Protein AF-A0A1Y5YYK0-F1 (afdb_monomer)

Radius of gyration: 17.33 Å; Cα contacts (8 Å, |Δi|>4): 80; chains: 1; bounding box: 38×23×50 Å

Foldseek 3Di:
DPLVVVLLVLLVVQCVVQVNLVDPPQVVDPPHPVVVVCVVSVHDPVSSVVSNVVSVAQDVVQCVVDDPPQLSNVCSRVVNDCVVCVPPDSVRSVVVVVVVVVVVPD

Structure (mmCIF, N/CA/C/O backbone):
data_AF-A0A1Y5YYK0-F1
#
_entry.id   AF-A0A1Y5YYK0-F1
#
loop_
_atom_site.group_PDB
_atom_site.id
_atom_site.type_symbol
_atom_site.label_atom_id
_atom_site.label_alt_id
_atom_site.label_comp_id
_atom_site.label_asym_id
_atom_site.label_entity_id
_atom_site.label_seq_id
_atom_site.pdbx_PDB_ins_code
_atom_site.Cartn_x
_atom_site.Cartn_y
_atom_site.Cartn_z
_atom_site.occupancy
_atom_site.B_iso_or_equiv
_atom_site.auth_seq_id
_atom_site.auth_comp_id
_atom_site.auth_asym_id
_atom_site.auth_atom_id
_atom_site.pdbx_PDB_model_num
ATOM 1 N N . MET A 1 1 ? 0.882 -2.320 -28.116 1.00 67.44 1 MET A N 1
ATOM 2 C CA . MET A 1 1 ? 1.008 -2.724 -26.698 1.00 67.44 1 MET A CA 1
ATOM 3 C C . MET A 1 1 ? 0.401 -1.632 -25.827 1.00 67.44 1 MET A C 1
ATOM 5 O O . MET A 1 1 ? 0.603 -0.468 -26.143 1.00 67.44 1 MET A O 1
ATOM 9 N N . ASN A 1 2 ? -0.383 -1.965 -24.796 1.00 85.50 2 ASN A N 1
ATOM 10 C CA . ASN A 1 2 ? -0.896 -0.959 -23.857 1.00 85.50 2 ASN A CA 1
ATOM 11 C C . ASN A 1 2 ? 0.123 -0.785 -22.726 1.00 85.50 2 ASN A C 1
ATOM 13 O O . ASN A 1 2 ? 0.148 -1.586 -21.795 1.00 85.50 2 ASN A O 1
ATOM 17 N N . ARG A 1 3 ? 0.963 0.243 -22.846 1.00 84.56 3 ARG A N 1
ATOM 18 C CA . ARG A 1 3 ? 2.093 0.512 -21.949 1.00 84.56 3 ARG A CA 1
ATOM 19 C C . ARG A 1 3 ? 1.678 0.624 -20.480 1.00 84.56 3 ARG A C 1
ATOM 21 O O . ARG A 1 3 ? 2.259 -0.042 -19.636 1.00 84.56 3 ARG A O 1
ATOM 28 N N . ALA A 1 4 ? 0.599 1.353 -20.192 1.00 82.94 4 ALA A N 1
ATOM 29 C CA . ALA A 1 4 ? 0.080 1.504 -18.831 1.00 82.94 4 ALA A CA 1
ATOM 30 C C . ALA A 1 4 ? -0.330 0.159 -18.207 1.00 82.94 4 ALA A C 1
ATOM 32 O O . ALA A 1 4 ? -0.033 -0.114 -17.047 1.00 82.94 4 ALA A O 1
ATOM 33 N N . LYS A 1 5 ? -0.975 -0.714 -18.991 1.00 86.06 5 LYS A N 1
ATOM 34 C CA . LYS A 1 5 ? -1.366 -2.049 -18.520 1.00 86.06 5 LYS A CA 1
ATOM 35 C C . LYS A 1 5 ? -0.156 -2.961 -18.291 1.00 86.06 5 LYS A C 1
ATOM 37 O O . LYS A 1 5 ? -0.183 -3.775 -17.376 1.00 86.06 5 LYS A O 1
ATOM 42 N N . VAL A 1 6 ? 0.889 -2.828 -19.107 1.00 87.19 6 VAL A N 1
ATOM 43 C CA . VAL A 1 6 ? 2.155 -3.559 -18.934 1.00 87.19 6 VAL A CA 1
ATOM 44 C C . VAL A 1 6 ? 2.856 -3.119 -17.649 1.00 87.19 6 VAL A C 1
ATOM 46 O O . VAL A 1 6 ? 3.174 -3.973 -16.829 1.00 87.19 6 VAL A O 1
ATOM 49 N N . ILE A 1 7 ? 2.983 -1.808 -17.420 1.00 88.06 7 ILE A N 1
ATOM 50 C CA . ILE A 1 7 ? 3.563 -1.244 -16.190 1.00 88.06 7 ILE A CA 1
ATOM 51 C C . ILE A 1 7 ? 2.828 -1.763 -14.948 1.00 88.06 7 ILE A C 1
ATOM 53 O O . ILE A 1 7 ? 3.464 -2.240 -14.015 1.00 88.06 7 ILE A O 1
ATOM 57 N N . GLN A 1 8 ? 1.490 -1.756 -14.955 1.00 84.56 8 GLN A N 1
ATOM 58 C CA . GLN A 1 8 ? 0.691 -2.283 -13.840 1.00 84.56 8 GLN A CA 1
ATOM 59 C C . GLN A 1 8 ? 0.934 -3.772 -13.566 1.00 84.56 8 GLN A C 1
ATOM 61 O O . GLN A 1 8 ? 0.985 -4.181 -12.408 1.00 84.56 8 GLN A O 1
ATOM 66 N N . LEU A 1 9 ? 1.060 -4.591 -14.613 1.00 87.81 9 LEU A N 1
ATOM 67 C CA . LEU A 1 9 ? 1.303 -6.026 -14.460 1.00 87.81 9 LEU A CA 1
ATOM 68 C C . LEU A 1 9 ? 2.704 -6.302 -13.911 1.00 87.81 9 LEU A C 1
ATOM 70 O O . LEU A 1 9 ? 2.836 -7.114 -13.000 1.00 87.81 9 LEU A O 1
ATOM 74 N N . ILE A 1 10 ? 3.722 -5.605 -14.420 1.00 88.19 10 ILE A N 1
ATOM 75 C CA . ILE A 1 10 ? 5.096 -5.726 -13.921 1.00 88.19 10 ILE A CA 1
ATOM 76 C C . ILE A 1 10 ? 5.156 -5.281 -12.458 1.00 88.19 10 ILE A C 1
ATOM 78 O O . ILE A 1 10 ? 5.645 -6.027 -11.616 1.00 88.19 10 ILE A O 1
ATOM 82 N N . ALA A 1 11 ? 4.584 -4.119 -12.134 1.00 85.81 11 ALA A N 1
ATOM 83 C CA . ALA A 1 11 ? 4.552 -3.600 -10.771 1.00 85.81 11 ALA A CA 1
ATOM 84 C C . ALA A 1 11 ? 3.852 -4.557 -9.795 1.00 85.81 11 ALA A C 1
ATOM 86 O O . ALA A 1 11 ? 4.326 -4.757 -8.681 1.00 85.81 11 ALA A O 1
ATOM 87 N N . LYS A 1 12 ? 2.763 -5.207 -10.223 1.00 83.44 12 LYS A N 1
ATOM 88 C CA . LYS A 1 12 ? 2.083 -6.223 -9.414 1.00 83.44 12 LYS A CA 1
ATOM 89 C C . LYS A 1 12 ? 2.974 -7.438 -9.143 1.00 83.44 12 LYS A C 1
ATOM 91 O O . LYS A 1 12 ? 3.046 -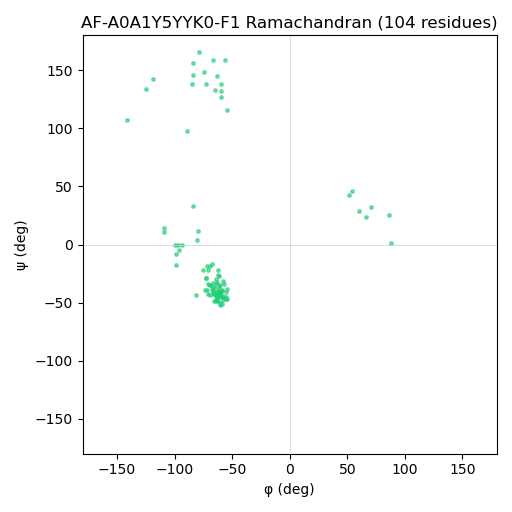7.881 -8.006 1.00 83.44 12 LYS A O 1
ATOM 96 N N . VAL A 1 13 ? 3.667 -7.951 -10.161 1.00 85.12 13 VAL A N 1
ATOM 97 C CA . VAL A 1 13 ? 4.595 -9.086 -10.003 1.00 85.12 13 VAL A CA 1
ATOM 98 C C . VAL A 1 13 ? 5.748 -8.727 -9.067 1.00 85.12 13 VAL A C 1
ATOM 100 O O . VAL A 1 13 ? 6.097 -9.529 -8.207 1.00 85.12 13 VAL A O 1
ATOM 103 N N . VAL A 1 14 ? 6.305 -7.520 -9.199 1.00 83.12 14 VAL A N 1
ATOM 104 C CA . VAL A 1 14 ? 7.346 -7.002 -8.300 1.00 83.12 14 VAL A CA 1
ATOM 105 C C . VAL A 1 14 ? 6.835 -6.930 -6.863 1.00 83.12 14 VAL A C 1
ATOM 107 O O . VAL A 1 14 ? 7.475 -7.462 -5.964 1.00 83.12 14 VAL A O 1
ATOM 110 N N . PHE A 1 15 ? 5.663 -6.332 -6.649 1.00 79.25 15 PHE A N 1
ATOM 111 C CA . PHE A 1 15 ? 5.035 -6.225 -5.333 1.00 79.25 15 PHE A CA 1
ATOM 112 C C . PHE A 1 15 ? 4.795 -7.601 -4.687 1.00 79.25 15 PHE A C 1
ATOM 114 O O . PHE A 1 15 ? 5.164 -7.818 -3.530 1.00 79.25 15 PHE A O 1
ATOM 121 N N . ASP A 1 16 ? 4.231 -8.543 -5.450 1.00 76.44 16 ASP A N 1
ATOM 122 C CA . ASP A 1 16 ? 3.943 -9.905 -4.992 1.00 76.44 16 ASP A CA 1
ATOM 123 C C . ASP A 1 16 ? 5.244 -10.676 -4.668 1.00 76.44 16 ASP A C 1
ATOM 125 O O . ASP A 1 16 ? 5.295 -11.419 -3.687 1.00 76.44 16 ASP A O 1
ATOM 129 N N . ALA A 1 17 ? 6.313 -10.480 -5.453 1.00 75.94 17 ALA A N 1
ATOM 130 C CA . ALA A 1 17 ? 7.625 -11.096 -5.230 1.00 75.94 17 ALA A CA 1
ATOM 131 C C . ALA A 1 17 ? 8.393 -10.487 -4.040 1.00 75.94 17 ALA A C 1
ATOM 133 O O . ALA A 1 17 ? 9.174 -11.181 -3.391 1.00 75.94 17 ALA A O 1
ATOM 134 N N . SER A 1 18 ? 8.158 -9.213 -3.725 1.00 71.12 18 SER A N 1
ATOM 135 C CA . SER A 1 18 ? 8.851 -8.448 -2.678 1.00 71.12 18 SER A CA 1
ATOM 136 C C . SER A 1 18 ? 8.275 -8.630 -1.262 1.00 71.12 18 SER A C 1
ATOM 138 O O . SER A 1 18 ? 8.295 -7.694 -0.461 1.00 71.12 18 SER A O 1
ATOM 140 N N . GLU A 1 19 ? 7.758 -9.820 -0.935 1.00 66.25 19 GLU A N 1
ATOM 141 C CA . GLU A 1 19 ? 7.056 -10.135 0.329 1.00 66.25 19 GLU A CA 1
ATOM 142 C C . GLU A 1 19 ? 5.917 -9.147 0.666 1.00 66.25 19 GLU A C 1
ATOM 144 O O . GLU A 1 19 ? 5.770 -8.704 1.808 1.00 66.25 19 GLU A O 1
ATOM 149 N N . GLY A 1 20 ? 5.110 -8.763 -0.330 1.00 56.69 20 GLY A N 1
ATOM 150 C CA . GLY A 1 20 ? 4.056 -7.757 -0.139 1.00 56.69 20 GLY A CA 1
ATOM 151 C C . GLY A 1 20 ? 4.617 -6.348 0.063 1.00 56.69 20 GLY A C 1
ATOM 152 O O . GLY A 1 20 ? 4.064 -5.559 0.823 1.00 56.69 20 GLY A O 1
ATOM 153 N N . GLY A 1 21 ? 5.752 -6.072 -0.581 1.00 58.41 21 GLY A N 1
ATOM 154 C CA . GLY A 1 21 ? 6.359 -4.754 -0.663 1.00 58.41 21 GLY A CA 1
ATOM 155 C C . GLY A 1 21 ? 7.281 -4.342 0.484 1.00 58.41 21 GLY A C 1
ATOM 156 O O . GLY A 1 21 ? 7.472 -3.147 0.725 1.00 58.41 21 GLY A O 1
ATOM 157 N N . LYS A 1 22 ? 7.876 -5.325 1.168 1.00 57.59 22 LYS A N 1
ATOM 158 C CA . LYS A 1 22 ? 8.789 -5.124 2.305 1.00 57.59 22 LYS A CA 1
ATOM 159 C C . LYS A 1 22 ? 10.270 -5.217 1.936 1.00 57.59 22 LYS A C 1
ATOM 161 O O . LYS A 1 22 ? 11.106 -4.735 2.695 1.00 57.59 22 LYS A O 1
ATOM 166 N N . ASN A 1 23 ? 10.612 -5.797 0.783 1.00 66.00 23 ASN A N 1
ATOM 167 C CA . ASN A 1 23 ? 12.000 -5.878 0.326 1.00 66.00 23 ASN A CA 1
ATOM 168 C C . ASN A 1 23 ? 12.140 -5.669 -1.191 1.00 66.00 23 ASN A C 1
ATOM 170 O O . ASN A 1 23 ? 11.828 -6.552 -1.991 1.00 66.00 23 ASN A O 1
ATOM 174 N N . TYR A 1 24 ? 12.667 -4.505 -1.578 1.00 71.44 24 TYR A N 1
ATOM 175 C CA . TYR A 1 24 ? 12.960 -4.137 -2.970 1.00 71.44 24 TYR A CA 1
ATOM 176 C C . TYR A 1 24 ? 14.459 -4.077 -3.280 1.00 71.44 24 TYR A C 1
ATOM 178 O O . TYR A 1 24 ? 14.841 -3.589 -4.339 1.00 71.44 24 TYR A O 1
ATOM 186 N N . GLY A 1 25 ? 15.327 -4.555 -2.379 1.00 70.88 25 GLY A N 1
ATOM 187 C CA . GLY A 1 25 ? 16.782 -4.430 -2.539 1.00 70.88 25 GLY A CA 1
ATOM 188 C C . GLY A 1 25 ? 17.305 -5.046 -3.840 1.00 70.88 25 GLY A C 1
ATOM 189 O O . GLY A 1 25 ? 18.196 -4.483 -4.470 1.00 70.88 25 GLY A O 1
ATOM 190 N N . TRP A 1 26 ? 16.667 -6.130 -4.288 1.00 76.12 26 TRP A N 1
ATOM 191 C CA . TRP A 1 26 ? 16.980 -6.824 -5.537 1.00 76.12 26 TRP A CA 1
ATOM 192 C C . TRP A 1 26 ? 16.771 -5.957 -6.792 1.00 76.12 26 TRP A C 1
ATOM 194 O O . TRP A 1 26 ? 17.429 -6.176 -7.803 1.00 76.12 26 TRP A O 1
ATOM 204 N N . MET A 1 27 ? 15.883 -4.954 -6.744 1.00 74.06 27 MET A N 1
ATOM 205 C CA . MET A 1 27 ? 15.634 -4.044 -7.873 1.00 74.06 27 MET A CA 1
ATOM 206 C C . MET A 1 27 ? 16.788 -3.064 -8.106 1.00 74.06 27 MET A C 1
ATOM 208 O O . MET A 1 27 ? 16.875 -2.455 -9.166 1.00 74.06 27 MET A O 1
ATOM 212 N N . CYS A 1 28 ? 17.652 -2.882 -7.107 1.00 71.81 28 CYS A N 1
ATOM 213 C CA . CYS A 1 28 ? 18.829 -2.023 -7.189 1.00 71.81 28 CYS A CA 1
ATOM 214 C C . CYS A 1 28 ? 20.103 -2.818 -7.511 1.00 71.81 28 CYS A C 1
ATOM 216 O O . CYS A 1 28 ? 21.185 -2.231 -7.575 1.00 71.81 28 CYS A O 1
ATOM 218 N N . GLU A 1 29 ? 20.003 -4.142 -7.665 1.00 78.81 29 GLU A N 1
ATOM 219 C CA . GLU A 1 29 ? 21.139 -4.971 -8.049 1.00 78.81 29 GLU A CA 1
ATOM 220 C C . GLU A 1 29 ? 21.480 -4.740 -9.529 1.00 78.81 29 GLU A C 1
ATOM 222 O O . GLU A 1 29 ? 20.572 -4.634 -10.362 1.00 78.81 29 GLU A O 1
ATOM 227 N N . PRO A 1 30 ? 22.775 -4.641 -9.876 1.00 74.62 30 PRO A N 1
ATOM 228 C CA . PRO A 1 30 ? 23.192 -4.533 -11.267 1.00 74.62 30 PRO A CA 1
ATOM 229 C C . PRO A 1 30 ? 22.806 -5.797 -12.043 1.00 74.62 30 PRO A C 1
ATOM 231 O O . PRO A 1 30 ? 22.861 -6.901 -11.501 1.00 74.62 30 PRO A O 1
ATOM 234 N N . ASP A 1 31 ? 22.447 -5.624 -13.316 1.00 75.81 31 ASP A N 1
ATOM 235 C CA . ASP A 1 31 ? 22.042 -6.698 -14.234 1.00 75.81 31 ASP A CA 1
ATOM 236 C C . ASP A 1 31 ? 20.805 -7.488 -13.762 1.00 75.81 31 ASP A C 1
ATOM 238 O O . ASP A 1 31 ? 20.634 -8.674 -14.075 1.00 75.81 31 ASP A O 1
ATOM 242 N N . ASN A 1 32 ? 19.914 -6.841 -13.006 1.00 77.69 32 ASN A N 1
ATOM 243 C CA . ASN A 1 32 ? 18.675 -7.474 -12.576 1.00 77.69 32 ASN A CA 1
ATOM 244 C C . ASN A 1 32 ? 17.748 -7.753 -13.783 1.00 77.69 32 ASN A C 1
ATOM 246 O O . ASN A 1 32 ? 17.840 -7.160 -14.860 1.00 77.69 32 ASN A O 1
ATOM 250 N N . SER A 1 33 ? 16.811 -8.689 -13.610 1.00 81.25 33 SER A N 1
ATOM 251 C CA . SER A 1 33 ? 15.885 -9.073 -14.689 1.00 81.25 33 SER A CA 1
ATOM 252 C C . SER A 1 33 ? 14.893 -7.968 -15.079 1.00 81.25 33 SER A C 1
ATOM 254 O O . SER A 1 33 ? 14.283 -8.063 -16.142 1.00 81.25 33 SER A O 1
ATOM 256 N N . LEU A 1 34 ? 14.718 -6.942 -14.242 1.00 82.56 34 LEU A N 1
ATOM 257 C CA . LEU A 1 34 ? 13.848 -5.799 -14.507 1.00 82.56 34 LEU A CA 1
ATOM 258 C C . LEU A 1 34 ? 14.461 -4.860 -15.552 1.00 82.56 34 LEU A C 1
ATOM 260 O O . LEU A 1 34 ? 13.729 -4.401 -16.420 1.00 82.56 34 LEU A O 1
ATOM 264 N N . ASP A 1 35 ? 15.780 -4.642 -15.514 1.00 81.00 35 ASP A N 1
ATOM 265 C CA . ASP A 1 35 ? 16.502 -3.782 -16.464 1.00 81.00 35 ASP A CA 1
ATOM 266 C C . ASP A 1 35 ? 16.316 -4.285 -17.902 1.00 81.00 35 ASP A C 1
ATOM 268 O O . ASP A 1 35 ? 15.845 -3.556 -18.776 1.00 81.00 35 ASP A O 1
ATOM 272 N N . ASN A 1 36 ? 16.580 -5.578 -18.120 1.00 82.44 36 ASN A N 1
ATOM 273 C CA . ASN A 1 36 ? 16.399 -6.228 -19.422 1.00 82.44 36 ASN A CA 1
ATOM 274 C C . ASN A 1 36 ? 14.934 -6.170 -19.890 1.00 82.44 36 ASN A C 1
ATOM 276 O O . ASN A 1 36 ? 14.649 -5.915 -21.059 1.00 82.44 36 ASN A O 1
ATOM 280 N N . LEU A 1 37 ? 13.990 -6.382 -18.967 1.00 82.81 37 LEU A N 1
ATOM 281 C CA . LEU A 1 37 ? 12.558 -6.328 -19.260 1.00 82.81 37 LEU A CA 1
ATOM 282 C C . LEU A 1 37 ? 12.098 -4.904 -19.619 1.00 82.81 37 LEU A C 1
ATOM 284 O O . LEU A 1 37 ? 11.252 -4.734 -20.497 1.00 82.81 37 LEU A O 1
ATOM 288 N N . GLY A 1 38 ? 12.644 -3.889 -18.946 1.00 83.69 38 GLY A N 1
ATOM 289 C CA . GLY A 1 38 ? 12.379 -2.478 -19.212 1.00 83.69 38 GLY A CA 1
ATOM 290 C C . GLY A 1 38 ? 12.861 -2.056 -20.598 1.00 83.69 38 GLY A C 1
ATOM 291 O O . GLY A 1 38 ? 12.105 -1.422 -21.337 1.00 83.69 38 GLY A O 1
ATOM 292 N N . GLU A 1 39 ? 14.065 -2.481 -20.992 1.00 83.81 39 GLU A N 1
ATOM 293 C CA . GLU A 1 39 ? 14.609 -2.241 -22.335 1.00 83.81 39 GLU A CA 1
ATOM 294 C C . GLU A 1 39 ? 13.773 -2.912 -23.435 1.00 83.81 39 GLU A C 1
ATOM 296 O O . GLU A 1 39 ? 13.423 -2.264 -24.423 1.00 83.81 39 GLU A O 1
ATOM 301 N N . GLU A 1 40 ? 13.396 -4.186 -23.267 1.00 86.06 40 GLU A N 1
ATOM 302 C CA . GLU A 1 40 ? 12.588 -4.913 -24.259 1.00 86.06 40 GLU A CA 1
ATOM 303 C C . GLU A 1 40 ? 11.185 -4.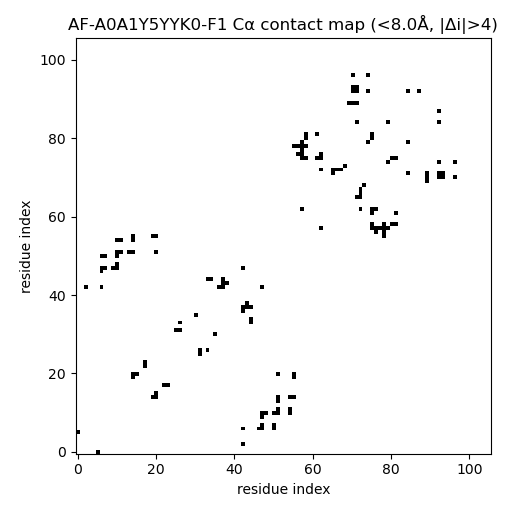316 -24.444 1.00 86.06 40 GLU A C 1
ATOM 305 O O . GLU A 1 40 ? 10.621 -4.354 -25.543 1.00 86.06 40 GLU A O 1
ATOM 310 N N . LEU A 1 41 ? 10.602 -3.783 -23.367 1.00 86.12 41 LEU A N 1
ATOM 311 C CA . LEU A 1 41 ? 9.228 -3.282 -23.353 1.00 86.12 41 LEU A CA 1
ATOM 312 C C . LEU A 1 41 ? 9.118 -1.756 -23.494 1.00 86.12 41 LEU A C 1
ATOM 314 O O . LEU A 1 41 ? 7.991 -1.254 -23.543 1.00 86.12 41 LEU A O 1
ATOM 318 N N . ASP A 1 42 ? 10.237 -1.031 -23.599 1.00 86.12 42 ASP A N 1
ATOM 319 C CA . ASP A 1 42 ? 10.299 0.443 -23.630 1.00 86.12 42 ASP A CA 1
ATOM 320 C C . ASP A 1 42 ? 9.582 1.088 -22.419 1.00 86.12 42 ASP A C 1
ATOM 322 O O . ASP A 1 42 ? 8.738 1.996 -22.509 1.00 86.12 42 ASP A O 1
ATOM 326 N N . VAL A 1 43 ? 9.876 0.540 -21.240 1.00 84.38 43 VAL A N 1
ATOM 327 C CA . VAL A 1 43 ? 9.327 0.946 -19.942 1.00 84.38 43 VAL A CA 1
ATOM 328 C C . VAL A 1 43 ? 10.483 1.264 -19.005 1.00 84.38 43 VAL A C 1
ATOM 330 O O . VAL A 1 43 ? 11.428 0.488 -18.910 1.00 84.38 43 VAL A O 1
ATOM 333 N N . SER A 1 44 ? 10.412 2.385 -18.283 1.00 85.75 44 SER A N 1
ATOM 334 C CA . SER A 1 44 ? 11.463 2.711 -17.323 1.00 85.75 44 SER A CA 1
ATOM 335 C C . SER A 1 44 ? 11.236 2.011 -15.982 1.00 85.75 44 SER A C 1
ATOM 337 O O . SER A 1 44 ? 10.105 1.870 -15.504 1.00 85.75 44 SER A O 1
ATOM 339 N N . ASN A 1 45 ? 12.333 1.640 -15.323 1.00 83.06 45 ASN A N 1
ATOM 340 C CA . ASN A 1 45 ? 12.288 1.151 -13.945 1.00 83.06 45 ASN A CA 1
ATOM 341 C C . ASN A 1 45 ? 11.670 2.179 -12.993 1.00 83.06 45 ASN A C 1
ATOM 343 O O . ASN A 1 45 ? 11.008 1.792 -12.038 1.00 83.06 45 ASN A O 1
ATOM 347 N N . GLU A 1 46 ? 11.839 3.475 -13.267 1.00 83.56 46 GLU A N 1
ATOM 348 C CA . GLU A 1 46 ? 11.226 4.556 -12.492 1.00 83.56 46 GLU A CA 1
ATOM 349 C C . GLU A 1 46 ? 9.692 4.478 -12.522 1.00 83.56 46 GLU A C 1
ATOM 351 O O . GLU A 1 46 ? 9.051 4.578 -11.480 1.00 83.56 46 GLU A O 1
ATOM 356 N N . GLU A 1 47 ? 9.086 4.225 -13.685 1.00 85.62 47 GLU A N 1
ATOM 357 C CA . GLU A 1 47 ? 7.628 4.094 -13.809 1.00 85.62 47 GLU A CA 1
ATOM 358 C C . GLU A 1 47 ? 7.092 2.825 -13.144 1.00 85.62 47 GLU A C 1
ATOM 360 O O . GLU A 1 47 ? 5.992 2.827 -12.577 1.00 85.62 47 GLU A O 1
ATOM 365 N N . ILE A 1 48 ? 7.866 1.739 -13.202 1.00 84.38 48 ILE A N 1
ATOM 366 C CA . ILE A 1 48 ? 7.555 0.511 -12.470 1.00 84.38 48 ILE A CA 1
ATOM 367 C C . ILE A 1 48 ? 7.619 0.799 -10.971 1.00 84.38 48 ILE A C 1
ATOM 369 O O . ILE A 1 48 ? 6.665 0.487 -10.268 1.00 84.38 48 ILE A O 1
ATOM 373 N N . TYR A 1 49 ? 8.682 1.448 -10.493 1.00 79.12 49 TYR A N 1
ATOM 374 C CA . TYR A 1 49 ? 8.883 1.763 -9.081 1.00 79.12 49 TYR A CA 1
ATOM 375 C C . TYR A 1 49 ? 7.808 2.707 -8.534 1.00 79.12 49 TYR A C 1
ATOM 377 O O . TYR A 1 49 ? 7.235 2.435 -7.485 1.00 79.12 49 TYR A O 1
ATOM 385 N N . ASP A 1 50 ? 7.453 3.764 -9.265 1.00 82.25 50 ASP A N 1
ATOM 386 C CA . ASP A 1 50 ? 6.345 4.662 -8.913 1.00 82.25 50 ASP A CA 1
ATOM 387 C C . ASP A 1 50 ? 5.009 3.903 -8.821 1.00 82.25 50 ASP A C 1
ATOM 389 O O . ASP A 1 50 ? 4.213 4.108 -7.904 1.00 82.25 50 ASP A O 1
ATOM 393 N N . THR A 1 51 ? 4.773 2.953 -9.728 1.00 83.81 51 THR A N 1
ATOM 394 C CA . THR A 1 51 ? 3.565 2.118 -9.690 1.00 83.81 51 THR A CA 1
ATOM 395 C C . THR A 1 51 ? 3.599 1.111 -8.540 1.00 83.81 51 THR A C 1
ATOM 397 O O . THR A 1 51 ? 2.579 0.905 -7.888 1.00 83.81 51 THR A O 1
ATOM 400 N N . VAL A 1 52 ? 4.756 0.514 -8.248 1.00 81.38 52 VAL A N 1
ATOM 401 C CA . VAL A 1 52 ? 4.970 -0.364 -7.089 1.00 81.38 52 VAL A CA 1
ATOM 402 C C . VAL A 1 52 ? 4.742 0.408 -5.794 1.00 81.38 52 VAL A C 1
ATOM 404 O O . VAL A 1 52 ? 4.024 -0.081 -4.935 1.00 81.38 52 VAL A O 1
ATOM 407 N N . LEU A 1 53 ? 5.250 1.636 -5.672 1.00 75.62 53 LEU A N 1
ATOM 408 C CA . LEU A 1 53 ? 4.990 2.515 -4.530 1.00 75.62 53 LEU A CA 1
ATOM 409 C C . LEU A 1 53 ? 3.503 2.835 -4.379 1.00 75.62 53 LEU A C 1
ATOM 411 O O . LEU A 1 53 ? 2.995 2.835 -3.265 1.00 75.62 53 LEU A O 1
ATOM 415 N N . LYS A 1 54 ? 2.781 3.062 -5.482 1.00 75.75 54 LYS A N 1
ATOM 416 C CA . LYS A 1 54 ? 1.322 3.260 -5.457 1.00 75.75 54 LYS A CA 1
ATOM 417 C C . LYS A 1 54 ? 0.558 2.003 -5.045 1.00 75.75 54 LYS A C 1
ATOM 419 O O . LYS A 1 54 ? -0.478 2.129 -4.404 1.00 75.75 54 LYS A O 1
ATOM 424 N N . LEU A 1 55 ? 1.055 0.816 -5.401 1.00 73.25 55 LEU A N 1
ATOM 425 C CA . LEU A 1 55 ? 0.530 -0.468 -4.917 1.00 73.25 55 LEU A CA 1
ATOM 426 C C . LEU A 1 55 ? 0.866 -0.700 -3.442 1.00 73.25 55 LEU A C 1
ATOM 428 O O . LEU A 1 55 ? 0.062 -1.280 -2.722 1.00 73.25 55 LEU A O 1
ATOM 432 N N . ASN A 1 56 ? 2.032 -0.221 -3.012 1.00 68.25 56 ASN A N 1
ATOM 433 C CA . ASN A 1 56 ? 2.438 -0.181 -1.619 1.00 68.25 56 ASN A CA 1
ATOM 434 C C . ASN A 1 56 ? 1.664 0.858 -0.826 1.00 68.25 56 ASN A C 1
ATOM 436 O O . ASN A 1 56 ? 1.618 0.716 0.377 1.00 68.25 56 ASN A O 1
ATOM 440 N N . GLY A 1 57 ? 1.077 1.873 -1.463 1.00 68.31 57 GLY A N 1
ATOM 441 C CA . GLY A 1 57 ? 0.247 2.894 -0.836 1.00 68.31 57 GLY A CA 1
ATOM 442 C C . GLY A 1 57 ? -0.942 2.302 -0.068 1.00 68.31 57 GLY A C 1
ATOM 443 O O . GLY A 1 57 ? -1.360 1.174 -0.333 1.00 68.31 57 GLY A O 1
ATOM 444 N N . PRO A 1 58 ? -1.510 3.046 0.891 1.00 69.56 58 PRO A N 1
ATOM 445 C CA . PRO A 1 58 ? -2.692 2.586 1.602 1.00 69.56 58 PRO A CA 1
ATOM 446 C C . PRO A 1 58 ? -3.851 2.355 0.624 1.00 69.56 58 PRO A C 1
ATOM 448 O O . PRO A 1 58 ? -4.048 3.144 -0.304 1.00 69.56 58 PRO A O 1
ATOM 451 N N . ASP A 1 59 ? -4.604 1.263 0.811 1.00 74.75 59 ASP A N 1
ATOM 452 C CA . ASP A 1 59 ? -5.647 0.838 -0.131 1.00 74.75 59 ASP A CA 1
ATOM 453 C C . ASP A 1 59 ? -6.636 1.995 -0.385 1.00 74.75 59 ASP A C 1
ATOM 455 O O . ASP A 1 59 ? -7.349 2.402 0.537 1.00 74.75 59 ASP A O 1
ATOM 459 N N . PRO A 1 60 ? -6.732 2.529 -1.620 1.00 76.12 60 PRO A N 1
ATOM 460 C CA . PRO A 1 60 ? -7.573 3.685 -1.918 1.00 76.12 60 PRO A CA 1
ATOM 461 C C . PRO A 1 60 ? -9.060 3.420 -1.639 1.00 76.12 60 PRO A C 1
ATOM 463 O O . PRO A 1 60 ? -9.811 4.346 -1.324 1.00 76.12 60 PRO A O 1
ATOM 466 N N . VAL A 1 61 ? -9.504 2.161 -1.709 1.00 81.25 61 VAL A N 1
ATOM 467 C CA . VAL A 1 61 ? -10.867 1.770 -1.340 1.00 81.25 61 VAL A CA 1
ATOM 468 C C . VAL A 1 61 ? -11.050 1.863 0.172 1.00 81.25 61 VAL A C 1
ATOM 470 O O . VAL A 1 61 ? -12.073 2.374 0.624 1.00 81.25 61 VAL A O 1
ATOM 473 N N . ALA A 1 62 ? -10.075 1.415 0.956 1.00 84.00 62 ALA A N 1
ATOM 474 C CA . ALA A 1 62 ? -10.092 1.531 2.413 1.00 84.00 62 ALA A CA 1
ATOM 475 C C . ALA A 1 62 ? -10.021 2.998 2.871 1.00 84.00 62 ALA A C 1
ATOM 477 O O . ALA A 1 62 ? -10.803 3.432 3.716 1.00 84.00 62 ALA A O 1
ATOM 478 N N . ILE A 1 63 ? -9.167 3.791 2.221 1.00 86.75 63 ILE A N 1
ATOM 479 C CA . ILE A 1 63 ? -9.055 5.249 2.362 1.00 86.75 63 ILE A CA 1
ATOM 480 C C . ILE A 1 63 ? -10.417 5.910 2.119 1.00 86.75 63 ILE A C 1
ATOM 482 O O . ILE A 1 63 ? -10.857 6.724 2.919 1.00 86.75 63 ILE A O 1
ATOM 486 N N . SER A 1 64 ? -11.140 5.530 1.061 1.00 87.06 64 SER A N 1
ATOM 487 C CA . SER A 1 64 ? -12.466 6.101 0.773 1.00 87.06 64 SER A CA 1
ATOM 488 C C . SER A 1 64 ? -13.566 5.708 1.772 1.00 87.06 64 SER A C 1
ATOM 490 O O . SER A 1 64 ? -14.610 6.354 1.817 1.00 87.06 64 SER A O 1
ATOM 492 N N . LYS A 1 65 ? -13.353 4.640 2.550 1.00 89.00 65 LYS A N 1
ATOM 493 C CA . LYS A 1 65 ? -14.300 4.110 3.547 1.00 89.00 65 LYS A CA 1
ATOM 494 C C . LYS A 1 65 ? -14.025 4.605 4.966 1.00 89.00 65 LYS A C 1
ATOM 496 O O . LYS A 1 65 ? -14.781 4.264 5.871 1.00 89.00 65 LYS A O 1
ATOM 501 N N . THR A 1 66 ? -12.944 5.350 5.163 1.00 89.00 66 THR A N 1
ATOM 502 C CA . THR A 1 66 ? -12.493 5.838 6.468 1.00 89.00 66 THR A CA 1
ATOM 503 C C . THR A 1 66 ? -12.478 7.358 6.475 1.00 89.00 66 THR A C 1
ATOM 505 O O . THR A 1 66 ? -12.162 7.992 5.468 1.00 89.00 66 THR A O 1
ATOM 508 N N . GLU A 1 67 ? -12.847 7.951 7.608 1.00 91.06 67 GLU A N 1
ATOM 509 C CA . GLU A 1 67 ? -12.859 9.405 7.763 1.00 91.06 67 GLU A CA 1
ATOM 510 C C . GLU A 1 67 ? -11.470 9.916 8.157 1.00 91.06 67 GLU A C 1
ATOM 512 O O . GLU A 1 67 ? -10.779 9.314 8.981 1.00 91.06 67 GLU A O 1
ATOM 517 N N . GLU A 1 68 ? -11.047 11.028 7.558 1.00 90.56 68 GLU A N 1
ATOM 518 C CA . GLU A 1 68 ? -9.763 11.659 7.866 1.00 90.56 68 GLU A CA 1
ATOM 519 C C . GLU A 1 68 ? -9.692 12.055 9.351 1.00 90.56 68 GLU A C 1
ATOM 521 O O . GLU A 1 68 ? -10.628 12.644 9.888 1.00 90.56 68 GLU A O 1
ATOM 526 N N . GLY A 1 69 ? -8.588 11.710 10.020 1.00 88.69 69 GLY A N 1
ATOM 527 C CA . GLY A 1 69 ? -8.389 11.964 11.452 1.00 88.69 69 GLY A CA 1
ATOM 528 C C . GLY A 1 69 ? -8.908 10.877 12.405 1.00 88.69 69 GLY A C 1
ATOM 529 O O . GLY A 1 69 ? -8.777 11.047 13.614 1.00 88.69 69 GLY A O 1
ATOM 530 N N . THR A 1 70 ? -9.468 9.772 11.901 1.00 93.19 70 THR A N 1
ATOM 531 C CA . THR A 1 70 ? -9.850 8.601 12.721 1.00 93.19 70 THR A CA 1
ATOM 532 C C . THR A 1 70 ? -8.676 7.647 12.959 1.00 93.19 70 THR A C 1
ATOM 534 O O . THR A 1 70 ? -7.745 7.586 12.154 1.00 93.19 70 THR A O 1
ATOM 537 N N . TYR A 1 71 ? -8.720 6.846 14.027 1.00 93.81 71 TYR A N 1
ATOM 538 C CA . TYR A 1 71 ? -7.689 5.836 14.291 1.00 93.81 71 TYR A CA 1
ATOM 539 C C . TYR A 1 71 ? -7.710 4.737 13.232 1.00 93.81 71 TYR A C 1
ATOM 541 O O . TYR A 1 71 ? -6.660 4.280 12.776 1.00 93.81 71 TYR A O 1
ATOM 549 N N . LYS A 1 72 ? -8.901 4.362 12.752 1.00 93.31 72 LYS A N 1
ATOM 550 C CA . LYS A 1 72 ? -9.020 3.423 11.632 1.00 93.31 72 LYS A CA 1
ATOM 551 C C . LYS A 1 72 ? -8.369 3.964 10.358 1.00 93.31 72 LYS A C 1
ATOM 553 O O . LYS A 1 72 ? -7.726 3.201 9.638 1.00 93.31 72 LYS A O 1
ATOM 558 N N . ARG A 1 73 ? -8.487 5.270 10.084 1.00 92.31 73 ARG A N 1
ATOM 559 C CA . ARG A 1 73 ? -7.788 5.916 8.965 1.00 92.31 73 ARG A CA 1
ATOM 560 C C . ARG A 1 73 ? -6.273 5.832 9.117 1.00 92.31 73 ARG A C 1
ATOM 562 O O . ARG A 1 73 ? -5.609 5.467 8.152 1.00 92.31 73 ARG A O 1
ATOM 569 N N . THR A 1 74 ? -5.753 6.104 10.310 1.00 90.75 74 THR A N 1
ATOM 570 C CA . THR A 1 74 ? -4.321 5.976 10.607 1.00 90.75 74 THR A CA 1
ATOM 571 C C . THR A 1 74 ? -3.823 4.555 10.343 1.00 90.75 74 THR A C 1
ATOM 573 O O . THR A 1 74 ? -2.816 4.384 9.667 1.00 90.75 74 THR A O 1
ATOM 576 N N . LEU A 1 75 ? -4.560 3.520 10.765 1.00 88.38 75 LEU A N 1
ATOM 577 C CA . LEU A 1 75 ? -4.195 2.128 10.467 1.00 88.38 75 LEU A CA 1
ATOM 578 C C . LEU A 1 75 ? -4.187 1.824 8.962 1.00 88.38 75 LEU A C 1
ATOM 580 O O . LEU A 1 75 ? -3.262 1.173 8.475 1.00 88.38 75 LEU A O 1
ATOM 584 N N . VAL A 1 76 ? -5.180 2.313 8.208 1.00 88.50 76 VAL A N 1
ATOM 585 C CA . VAL A 1 76 ? -5.186 2.183 6.741 1.00 88.50 76 VAL A CA 1
ATOM 586 C C . VAL A 1 76 ? -3.947 2.848 6.139 1.00 88.50 76 VAL A C 1
ATOM 588 O O . VAL A 1 76 ? -3.300 2.240 5.292 1.00 88.50 76 VAL A O 1
ATOM 591 N N . GLU A 1 77 ? -3.599 4.058 6.586 1.00 86.69 77 GLU A N 1
ATOM 592 C CA . GLU A 1 77 ? -2.404 4.800 6.156 1.00 86.69 77 GLU A CA 1
ATOM 593 C C . GLU A 1 77 ? -1.093 4.098 6.539 1.00 86.69 77 GLU A C 1
ATOM 595 O O . GLU A 1 77 ? -0.129 4.165 5.783 1.00 86.69 77 GLU A O 1
ATOM 600 N N . MET A 1 78 ? -1.087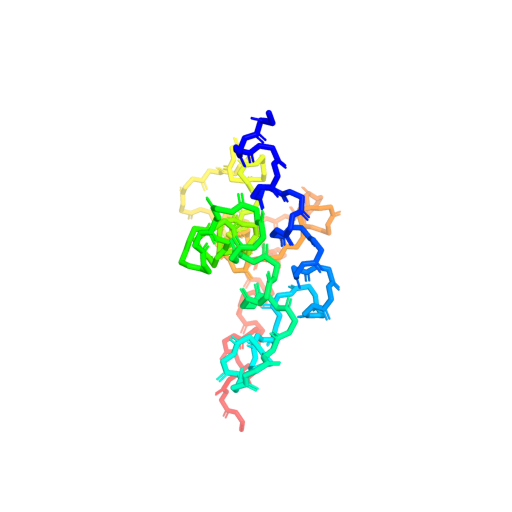 3.342 7.640 1.00 83.44 78 MET A N 1
ATOM 601 C CA . MET A 1 78 ? -0.007 2.437 8.054 1.00 83.44 78 MET A CA 1
ATOM 602 C C . MET A 1 78 ? -0.022 1.082 7.321 1.00 83.44 78 MET A C 1
ATOM 604 O O . MET A 1 78 ? 0.691 0.159 7.711 1.00 83.44 78 MET A O 1
ATOM 608 N N . HIS A 1 79 ? -0.811 0.949 6.252 1.00 82.12 79 HIS A N 1
ATOM 609 C CA . HIS A 1 79 ? -0.907 -0.246 5.407 1.00 82.12 79 HIS A CA 1
ATOM 610 C C . HIS A 1 79 ? -1.506 -1.483 6.089 1.00 82.12 79 HIS A C 1
ATOM 612 O O . HIS A 1 79 ? -1.288 -2.610 5.631 1.00 82.12 79 HIS A O 1
ATOM 618 N N . TYR A 1 80 ? -2.304 -1.309 7.147 1.00 81.50 80 TYR A N 1
ATOM 619 C CA . TYR A 1 80 ? -3.078 -2.425 7.685 1.00 81.50 80 TYR A CA 1
ATOM 620 C C . TYR A 1 80 ? -4.114 -2.903 6.653 1.00 81.50 80 TYR A C 1
ATOM 622 O O . TYR A 1 80 ? -4.847 -2.086 6.083 1.00 81.50 80 TYR A O 1
ATOM 630 N N . PRO A 1 81 ? -4.234 -4.225 6.414 1.00 81.50 81 PRO A N 1
ATOM 631 C CA . PRO A 1 81 ? -5.224 -4.757 5.488 1.00 81.50 81 PRO A CA 1
ATOM 632 C C . PRO A 1 81 ? -6.649 -4.384 5.906 1.00 81.50 81 PRO A C 1
ATOM 634 O O . PRO A 1 81 ? -7.086 -4.699 7.015 1.00 81.50 81 PRO A O 1
ATOM 637 N N . TRP A 1 82 ? -7.420 -3.791 4.991 1.00 85.25 82 TRP A N 1
ATOM 638 C CA . TRP A 1 82 ? -8.802 -3.387 5.272 1.00 85.25 82 TRP A CA 1
ATOM 639 C C . TRP A 1 82 ? -9.676 -4.538 5.771 1.00 85.25 82 TRP A C 1
ATOM 641 O O . TRP A 1 82 ? -10.457 -4.366 6.701 1.00 85.25 82 TRP A O 1
ATOM 651 N N . ASP A 1 83 ? -9.534 -5.729 5.188 1.00 84.50 83 ASP A N 1
ATOM 652 C CA . ASP A 1 83 ? -10.322 -6.897 5.590 1.00 84.50 83 ASP A CA 1
ATOM 653 C C . ASP A 1 83 ? -10.097 -7.332 7.040 1.00 84.50 83 ASP A C 1
ATOM 655 O O . ASP A 1 83 ? -10.974 -7.983 7.604 1.00 84.50 83 ASP A O 1
ATOM 659 N N . MET A 1 84 ? -8.966 -6.955 7.638 1.00 86.12 84 MET A N 1
ATOM 660 C CA . MET A 1 84 ? -8.660 -7.222 9.039 1.00 86.12 84 MET A CA 1
ATOM 661 C C . MET A 1 84 ? -9.324 -6.201 9.966 1.00 86.12 84 MET A C 1
ATOM 663 O O . MET A 1 84 ? -9.901 -6.589 10.976 1.00 86.12 84 MET A O 1
ATOM 667 N N . ILE A 1 85 ? -9.273 -4.914 9.608 1.00 90.44 85 ILE A N 1
ATOM 668 C CA . ILE A 1 85 ? -9.675 -3.808 10.495 1.00 90.44 85 ILE A CA 1
ATOM 669 C C . ILE A 1 85 ? -11.093 -3.277 10.232 1.00 90.44 85 ILE A C 1
ATOM 671 O O . ILE A 1 85 ? -11.597 -2.445 10.986 1.00 90.44 85 ILE A O 1
ATOM 675 N N . LYS A 1 86 ? -11.763 -3.716 9.157 1.00 89.00 86 LYS A N 1
ATOM 676 C CA . LYS A 1 86 ? -13.083 -3.191 8.755 1.00 89.00 86 LYS A CA 1
ATOM 677 C C . LYS A 1 86 ? -14.126 -3.268 9.873 1.00 89.00 86 LYS A C 1
ATOM 679 O O . LYS A 1 86 ? -14.881 -2.313 10.048 1.00 89.00 86 LYS A O 1
ATOM 684 N N . ASP A 1 87 ? -14.105 -4.353 10.646 1.00 94.31 87 ASP A N 1
ATOM 685 C CA . ASP A 1 87 ? -15.065 -4.646 11.716 1.00 94.31 87 ASP A CA 1
ATOM 686 C C . ASP A 1 87 ? -14.591 -4.165 13.103 1.00 94.31 87 ASP A C 1
ATOM 688 O O . ASP A 1 87 ? -15.311 -4.333 14.084 1.00 94.31 87 ASP A O 1
ATOM 692 N N . TRP A 1 88 ? -13.400 -3.561 13.203 1.00 94.88 88 TRP A N 1
ATOM 693 C CA . TRP A 1 88 ? -12.860 -3.033 14.463 1.00 94.88 88 TRP A CA 1
ATOM 694 C C . TRP A 1 88 ? -13.568 -1.742 14.877 1.00 94.88 88 TRP A C 1
ATOM 696 O O . TRP A 1 88 ? -14.002 -0.959 14.024 1.00 94.88 88 TRP A O 1
ATOM 706 N N . SER A 1 89 ? -13.685 -1.499 16.179 1.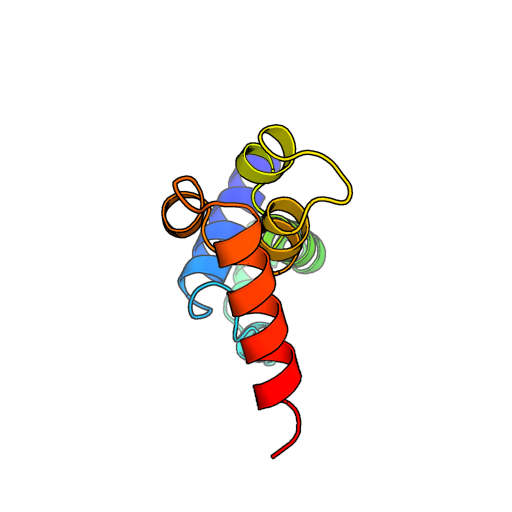00 94.56 89 SER A N 1
ATOM 707 C CA . SER A 1 89 ? -14.095 -0.191 16.696 1.00 94.56 89 SER A CA 1
ATOM 708 C C . SER A 1 89 ? -12.925 0.802 16.666 1.00 94.56 89 SER A C 1
ATOM 710 O O . SER A 1 89 ? -11.773 0.40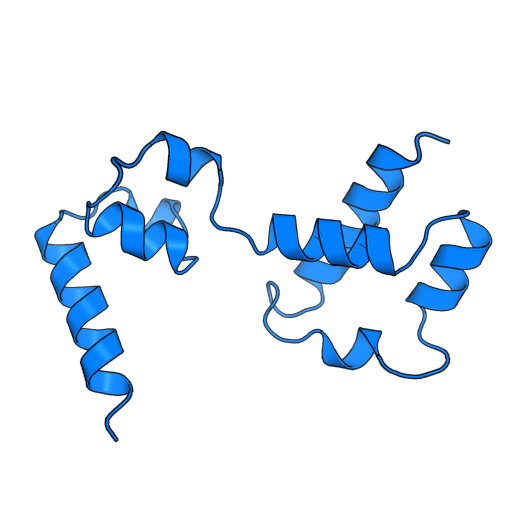7 16.506 1.00 94.56 89 SER A O 1
ATOM 712 N N . GLU A 1 90 ? -13.198 2.101 16.824 1.00 94.12 90 GLU A N 1
ATOM 713 C CA . GLU A 1 90 ? -12.121 3.099 16.938 1.00 94.12 90 GLU A CA 1
ATOM 714 C C . GLU A 1 90 ? -11.246 2.868 18.183 1.00 94.12 90 GLU A C 1
ATOM 716 O O . GLU A 1 90 ? -10.045 3.103 18.113 1.00 94.12 90 GLU A O 1
ATOM 721 N N . GLU A 1 91 ? -11.811 2.346 19.281 1.00 94.00 91 GLU A N 1
ATOM 722 C CA . GLU A 1 91 ? -11.051 1.984 20.491 1.00 94.00 91 GLU A CA 1
ATOM 723 C C . GLU A 1 91 ? -10.093 0.810 20.229 1.00 94.00 91 GLU A C 1
ATOM 725 O O . GLU A 1 91 ? -8.949 0.834 20.681 1.00 94.00 91 GLU A O 1
ATOM 73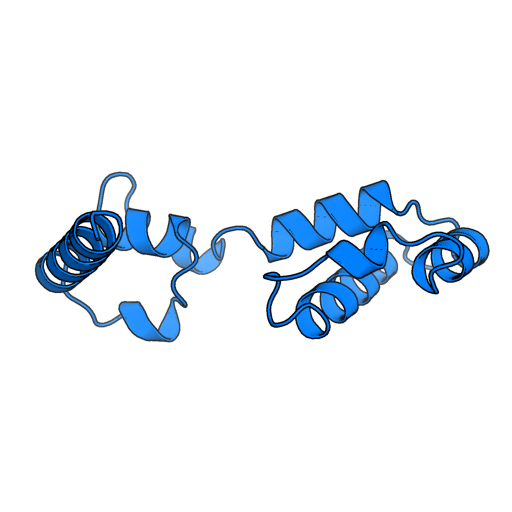0 N N . ASP A 1 92 ? -10.525 -0.194 19.453 1.00 95.19 92 ASP A N 1
ATOM 731 C CA . ASP A 1 92 ? -9.652 -1.301 19.036 1.00 95.19 92 ASP A CA 1
ATOM 732 C C . ASP A 1 92 ? -8.499 -0.784 18.161 1.00 95.19 92 ASP A C 1
ATOM 734 O O . ASP A 1 92 ? -7.351 -1.204 18.316 1.00 95.19 92 A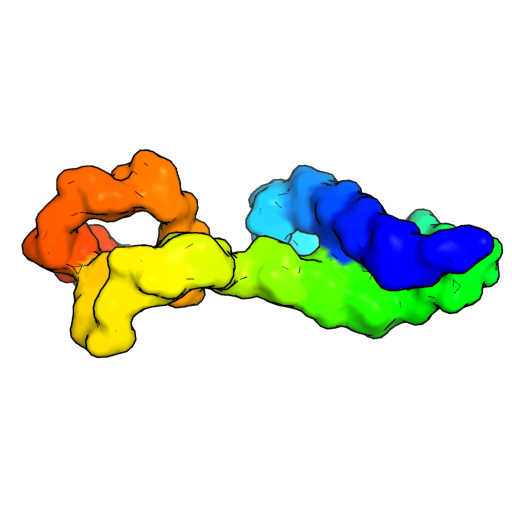SP A O 1
ATOM 738 N N . CYS A 1 93 ? -8.790 0.157 17.254 1.00 93.44 93 CYS A N 1
ATOM 739 C CA . CYS A 1 93 ? -7.774 0.777 16.409 1.00 93.44 93 CYS A CA 1
ATOM 740 C C . CYS A 1 93 ? -6.776 1.622 17.219 1.00 93.44 93 CYS A C 1
ATOM 742 O O . CYS A 1 93 ? -5.575 1.543 16.969 1.00 93.44 93 CYS A O 1
ATOM 744 N N . GLU A 1 94 ? -7.247 2.404 18.194 1.00 94.69 94 GLU A N 1
ATOM 745 C CA . GLU A 1 94 ? -6.401 3.190 19.101 1.00 94.69 94 GLU A CA 1
ATOM 746 C C . GLU A 1 94 ? -5.479 2.296 19.939 1.00 94.69 94 GLU A C 1
ATOM 748 O O . GLU A 1 94 ? -4.287 2.579 20.066 1.00 94.69 94 GLU A O 1
ATOM 753 N N . ALA A 1 95 ? -6.011 1.195 20.477 1.00 93.44 95 ALA A N 1
ATOM 754 C CA . ALA A 1 95 ? -5.240 0.242 21.268 1.00 93.44 95 ALA A CA 1
ATOM 755 C C . ALA A 1 95 ? -4.122 -0.423 20.450 1.00 93.44 95 ALA A C 1
ATOM 757 O O . ALA A 1 95 ? -3.007 -0.566 20.954 1.00 93.44 95 ALA A O 1
ATOM 758 N N . GLU A 1 96 ? -4.392 -0.787 19.192 1.00 91.56 96 GLU A N 1
ATOM 759 C CA . GLU A 1 96 ? -3.380 -1.330 18.279 1.00 91.56 96 GLU A CA 1
ATOM 760 C C . GLU A 1 96 ? -2.283 -0.298 17.983 1.00 91.56 96 GLU A C 1
ATOM 762 O O . GLU A 1 96 ? -1.102 -0.609 18.117 1.00 91.56 96 GLU A O 1
ATOM 767 N N . 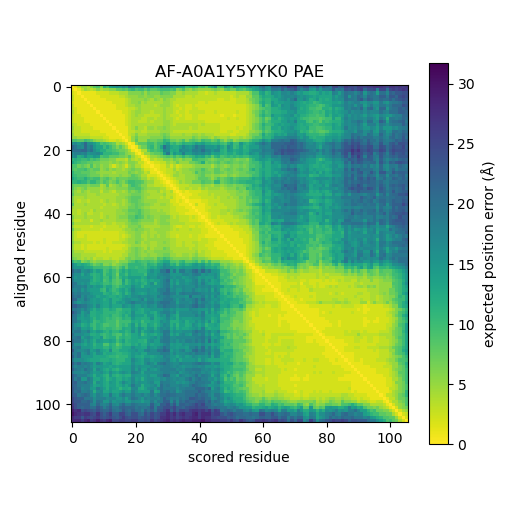ILE A 1 97 ? -2.650 0.947 17.655 1.00 89.94 97 ILE A N 1
ATOM 768 C CA . ILE A 1 97 ? -1.674 2.027 17.418 1.00 89.94 97 ILE A CA 1
ATOM 769 C C . ILE A 1 97 ? -0.807 2.247 18.664 1.00 89.94 97 ILE A C 1
ATOM 771 O O . ILE A 1 97 ? 0.418 2.304 18.566 1.00 89.94 97 ILE A O 1
ATOM 775 N N . GLY A 1 98 ? -1.423 2.293 19.847 1.00 87.88 98 GLY A N 1
ATOM 776 C CA . GLY A 1 98 ? -0.699 2.414 21.111 1.00 87.88 98 GLY A CA 1
ATOM 777 C C . GLY A 1 98 ? 0.243 1.235 21.381 1.00 87.88 98 GLY A C 1
ATOM 778 O O . GLY A 1 98 ? 1.333 1.431 21.921 1.00 87.88 98 GLY A O 1
ATOM 779 N N . ALA A 1 99 ? -0.134 0.016 20.982 1.00 86.25 99 ALA A N 1
ATOM 780 C CA . ALA A 1 99 ? 0.730 -1.156 21.085 1.00 86.25 99 ALA A CA 1
ATOM 781 C C . ALA A 1 99 ? 1.946 -1.050 20.148 1.00 86.25 99 ALA A C 1
ATOM 783 O O . ALA A 1 99 ? 3.059 -1.353 20.583 1.00 86.25 99 ALA A O 1
ATOM 784 N N . ILE A 1 100 ? 1.762 -0.561 18.917 1.00 80.44 100 ILE A N 1
ATOM 785 C CA . ILE A 1 100 ? 2.850 -0.309 17.957 1.00 80.44 100 ILE A CA 1
ATOM 786 C C . ILE A 1 100 ? 3.836 0.721 18.521 1.00 80.44 100 ILE A C 1
ATOM 788 O O . ILE A 1 100 ? 5.024 0.423 18.628 1.00 80.44 100 ILE A O 1
ATOM 792 N N . ASP A 1 101 ? 3.342 1.879 18.971 1.00 73.56 101 ASP A N 1
ATOM 793 C CA . ASP A 1 101 ? 4.175 2.945 19.548 1.00 73.56 101 ASP A CA 1
ATOM 794 C C . ASP A 1 101 ? 4.931 2.471 20.799 1.00 73.56 101 ASP A C 1
ATOM 796 O O . ASP A 1 101 ? 6.074 2.859 21.044 1.00 73.56 101 ASP A O 1
ATOM 800 N N . SER A 1 102 ? 4.318 1.591 21.596 1.00 66.75 102 SER A N 1
ATOM 801 C CA . SER A 1 102 ? 4.983 0.993 22.756 1.00 66.75 102 SER A CA 1
ATOM 802 C C . SER A 1 102 ? 6.052 -0.038 22.371 1.00 66.75 102 SER A C 1
ATOM 804 O O . SER A 1 102 ? 7.039 -0.197 23.092 1.00 66.75 102 SER A O 1
ATOM 806 N N . SER A 1 103 ? 5.892 -0.712 21.228 1.00 60.03 103 SER A N 1
ATOM 807 C CA . SER A 1 103 ? 6.822 -1.734 20.740 1.00 60.03 103 SER A CA 1
ATOM 808 C C . SER A 1 103 ? 8.111 -1.149 20.156 1.00 60.03 103 SER A C 1
ATOM 810 O O . SER A 1 103 ? 9.114 -1.858 20.131 1.00 60.03 103 SER A O 1
ATOM 812 N N . ASP A 1 104 ? 8.115 0.118 19.735 1.00 53.34 104 ASP A N 1
ATOM 813 C CA . ASP A 1 104 ? 9.293 0.820 19.192 1.00 53.34 104 ASP A CA 1
ATOM 814 C C . ASP A 1 104 ? 10.257 1.347 20.282 1.00 53.34 104 ASP A C 1
ATOM 816 O O . ASP A 1 104 ? 11.257 2.003 19.987 1.00 53.34 104 ASP A O 1
ATOM 820 N N . THR A 1 105 ? 9.985 1.056 21.562 1.00 48.25 105 THR A N 1
ATOM 821 C CA . THR A 1 105 ? 10.766 1.557 22.713 1.00 48.25 105 THR A CA 1
ATOM 822 C C . THR A 1 105 ? 11.620 0.509 23.446 1.00 48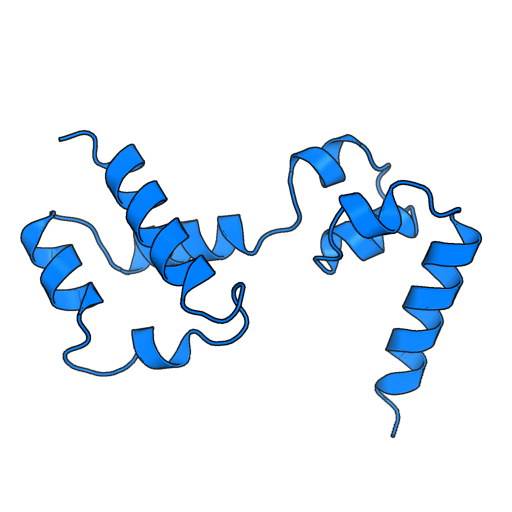.25 105 THR A C 1
ATOM 824 O O . THR A 1 105 ? 12.113 0.798 24.540 1.00 48.25 105 THR A O 1
ATOM 827 N N . LEU A 1 106 ? 11.840 -0.678 22.861 1.00 41.53 106 LEU A N 1
ATOM 828 C CA . LEU A 1 106 ? 12.669 -1.757 23.436 1.00 41.53 106 LEU A CA 1
ATOM 829 C C . LEU A 1 106 ? 13.986 -2.002 22.689 1.00 41.53 106 LEU A C 1
ATOM 831 O O . LEU A 1 106 ? 13.962 -2.131 21.448 1.00 41.53 106 LEU A O 1
#

Solvent-accessible surface area (backbone atoms only — not comparable to full-atom values): 6229 Å² total; per-residue (Å²): 132,64,61,72,63,50,41,53,52,52,18,49,53,52,31,63,70,15,74,75,60,77,52,66,69,69,78,74,42,86,90,34,76,63,60,58,50,20,64,77,66,78,43,58,68,66,59,28,48,55,47,28,50,60,68,61,39,43,54,66,69,51,54,74,75,38,57,89,91,38,45,56,32,52,41,31,67,71,56,48,61,52,89,74,52,70,85,53,53,57,66,56,32,43,53,51,53,52,50,52,64,59,62,76,74,118

Organism: NCBI:txid2026190

Sequence (106 aa):
MNRAKVIQLIAKVVFDASEGGKNYGWMCEPDNSLDNLGEELDVSNEEIYDTVLKLNGPDPVAISKTEEGTYKRTLVEMHYPWDMIKDWSEEDCEAEIGAIDSSDTL

Mean predicted aligned error: 10.2 Å

Secondary structure (DSSP, 8-state):
--HHHHHHHHHHHHHHHTTTTT--GGGGSTT-HHHHHHHHHT--HHHHHHHHHHHHS--HHHHHTS-TTSHHHHHHHTT--HHHHTT--HHHHHHHHHHHHHHTT-

pLDDT: mean 81.28, std 10.39, range [41.53, 95.19]